Protein AF-A0A7C4UJD8-F1 (afdb_monomer_lite)

Foldseek 3Di:
DDFDADLNFTWDDDLDPQLLLCLQQPAFWAFPVLQQVVCVVVPVHPVSQVCLQVWKFWAQADWDQDPVRDTDGQITIGTAADPSNHRPQQDPSDGVCQVSGGQGSTGDGPPDDPVSVVSSVVSSVVRSVVCVVVVHPVVVSSVSNVVVVRHGPHPVVSVVVSVVVCVVVVVD

Structure (mmCIF, N/CA/C/O backbone):
data_AF-A0A7C4UJD8-F1
#
_entry.id   AF-A0A7C4UJD8-F1
#
loop_
_atom_site.group_PDB
_atom_site.id
_atom_site.type_symbol
_atom_site.label_atom_id
_atom_site.label_alt_id
_atom_site.label_comp_id
_atom_site.label_asym_id
_atom_site.label_entity_id
_atom_site.label_seq_id
_atom_site.pdbx_PDB_ins_code
_atom_site.Cartn_x
_atom_site.Cartn_y
_atom_site.Cartn_z
_atom_site.occupancy
_atom_site.B_iso_or_equiv
_atom_site.auth_seq_id
_atom_site.auth_comp_id
_atom_site.auth_asym_id
_atom_site.auth_atom_id
_atom_site.pdbx_PDB_model_num
ATOM 1 N N . MET A 1 1 ? 3.590 -20.486 13.855 1.00 49.56 1 MET A N 1
ATOM 2 C CA . MET A 1 1 ? 3.546 -19.614 12.662 1.00 49.56 1 MET A CA 1
ATOM 3 C C . MET A 1 1 ? 4.942 -19.057 12.449 1.00 49.56 1 MET A C 1
ATOM 5 O O . MET A 1 1 ? 5.480 -18.477 13.381 1.00 49.56 1 MET A O 1
ATOM 9 N N . THR A 1 2 ? 5.557 -19.299 11.294 1.00 54.56 2 THR A N 1
ATOM 10 C CA . THR A 1 2 ? 6.906 -18.802 10.981 1.00 54.56 2 THR A CA 1
ATOM 11 C C . THR A 1 2 ? 6.855 -17.287 10.798 1.00 54.56 2 THR A C 1
ATOM 13 O O . THR A 1 2 ? 6.035 -16.787 10.028 1.00 54.56 2 THR A O 1
ATOM 16 N N . GLN A 1 3 ? 7.690 -16.554 11.532 1.00 70.44 3 GLN A N 1
ATOM 17 C CA . GLN A 1 3 ? 7.751 -15.096 11.459 1.00 70.44 3 GLN A CA 1
ATOM 18 C C . GLN A 1 3 ? 8.308 -14.690 10.085 1.00 70.44 3 GLN A C 1
ATOM 20 O O . GLN A 1 3 ? 9.378 -15.147 9.686 1.00 70.44 3 GLN A O 1
ATOM 25 N N . ARG A 1 4 ? 7.554 -13.888 9.323 1.00 81.62 4 ARG A N 1
ATOM 26 C CA . ARG A 1 4 ? 7.975 -13.402 8.001 1.00 81.62 4 ARG A CA 1
ATOM 27 C C . ARG A 1 4 ? 9.049 -12.329 8.186 1.00 81.62 4 ARG A C 1
ATOM 29 O O . ARG A 1 4 ? 8.777 -11.326 8.842 1.00 81.62 4 ARG A O 1
ATOM 36 N N . THR A 1 5 ? 10.215 -12.524 7.580 1.00 87.56 5 THR A N 1
ATOM 37 C CA . THR A 1 5 ? 11.290 -11.524 7.528 1.00 87.56 5 THR A CA 1
ATOM 38 C C . THR A 1 5 ? 11.487 -11.091 6.084 1.00 87.56 5 THR A C 1
ATOM 40 O O . THR A 1 5 ? 11.685 -11.931 5.210 1.00 87.56 5 THR A O 1
ATOM 43 N N . GLU A 1 6 ? 11.406 -9.791 5.825 1.00 88.56 6 GLU A N 1
ATOM 44 C CA . GLU A 1 6 ? 11.568 -9.203 4.494 1.00 88.56 6 GLU A CA 1
ATOM 45 C C . GLU A 1 6 ? 12.207 -7.822 4.655 1.00 88.56 6 GLU A C 1
ATOM 47 O O . GLU A 1 6 ? 11.990 -7.163 5.670 1.00 88.56 6 GLU A O 1
ATOM 52 N N . PHE A 1 7 ? 13.029 -7.394 3.696 1.00 88.44 7 PHE A N 1
ATOM 53 C CA . PHE A 1 7 ? 13.743 -6.109 3.766 1.00 88.44 7 PHE A CA 1
ATOM 54 C C . PHE A 1 7 ? 14.610 -5.922 5.030 1.00 88.44 7 PHE A C 1
ATOM 56 O O . PHE A 1 7 ? 14.876 -4.801 5.443 1.00 88.44 7 PHE A O 1
ATOM 63 N N . GLY A 1 8 ? 15.048 -7.019 5.660 1.00 90.94 8 GLY A N 1
ATOM 64 C CA . GLY A 1 8 ? 15.792 -6.988 6.926 1.00 90.94 8 GLY A CA 1
ATOM 65 C C . GLY A 1 8 ? 14.920 -6.799 8.172 1.00 90.94 8 GLY A C 1
ATOM 66 O O . GLY A 1 8 ? 15.443 -6.806 9.283 1.00 90.94 8 GLY A O 1
ATOM 67 N N . PHE A 1 9 ? 13.599 -6.697 8.014 1.00 92.19 9 PHE A N 1
ATOM 68 C CA . PHE A 1 9 ? 12.665 -6.479 9.108 1.00 92.19 9 PHE A CA 1
ATOM 69 C C . PHE A 1 9 ? 11.819 -7.709 9.382 1.00 92.19 9 PHE A C 1
ATOM 71 O O . PHE A 1 9 ? 11.314 -8.376 8.477 1.00 92.19 9 PHE A O 1
ATOM 78 N N . VAL A 1 10 ? 11.613 -7.973 10.665 1.00 92.00 10 VAL A N 1
ATOM 79 C CA . VAL A 1 10 ? 10.629 -8.948 11.117 1.00 92.00 10 VAL A CA 1
ATOM 80 C C . VAL A 1 10 ? 9.243 -8.308 11.061 1.00 92.00 10 VAL A C 1
ATOM 82 O O . VAL A 1 10 ? 9.067 -7.134 11.416 1.00 92.00 10 VAL A O 1
ATOM 85 N N . ARG A 1 11 ? 8.263 -9.089 10.601 1.00 92.00 11 ARG A N 1
ATOM 86 C CA . ARG A 1 11 ? 6.847 -8.720 10.599 1.00 92.00 11 ARG A CA 1
ATOM 87 C C . ARG A 1 11 ? 6.398 -8.278 11.994 1.00 92.00 11 ARG A C 1
ATOM 89 O O . ARG A 1 11 ? 6.698 -8.951 12.982 1.00 92.00 11 ARG A O 1
ATOM 96 N N . THR A 1 12 ? 5.639 -7.192 12.058 1.00 90.19 12 THR A N 1
ATOM 97 C CA . THR A 1 12 ? 4.978 -6.744 13.284 1.00 90.19 12 THR A CA 1
ATOM 98 C C . THR A 1 12 ? 3.851 -7.716 13.653 1.00 90.19 12 THR A C 1
ATOM 100 O O . THR A 1 12 ? 3.244 -8.365 12.795 1.00 90.19 12 THR A O 1
ATOM 103 N N . SER A 1 13 ? 3.593 -7.874 14.951 1.00 83.88 13 SER A N 1
ATOM 104 C CA . SER A 1 13 ? 2.569 -8.794 15.472 1.00 83.88 13 SER A CA 1
ATOM 105 C C . SER A 1 13 ? 1.493 -8.095 16.301 1.00 83.88 13 SER A C 1
ATOM 107 O O . SER A 1 13 ? 0.693 -8.770 16.939 1.00 83.88 13 SER A O 1
ATOM 109 N N . CYS A 1 14 ? 1.490 -6.760 16.335 1.00 84.38 14 CYS A N 1
ATOM 110 C CA . CYS A 1 14 ? 0.519 -6.000 17.108 1.00 84.38 14 CYS A CA 1
ATOM 111 C C . CYS A 1 14 ? -0.850 -6.010 16.415 1.00 84.38 14 CYS A C 1
ATOM 113 O O . CYS A 1 14 ? -0.976 -5.573 15.273 1.00 84.38 14 CYS A O 1
ATOM 115 N N . ASP A 1 15 ? -1.874 -6.471 17.126 1.00 84.88 15 ASP A N 1
ATOM 116 C CA . ASP A 1 15 ? -3.271 -6.523 16.689 1.00 84.88 15 ASP A CA 1
ATOM 117 C C . ASP A 1 15 ? -4.183 -5.590 17.506 1.00 84.88 15 ASP A C 1
ATOM 119 O O . ASP A 1 15 ? -5.409 -5.660 17.400 1.00 84.88 15 ASP A O 1
ATOM 123 N N . CYS A 1 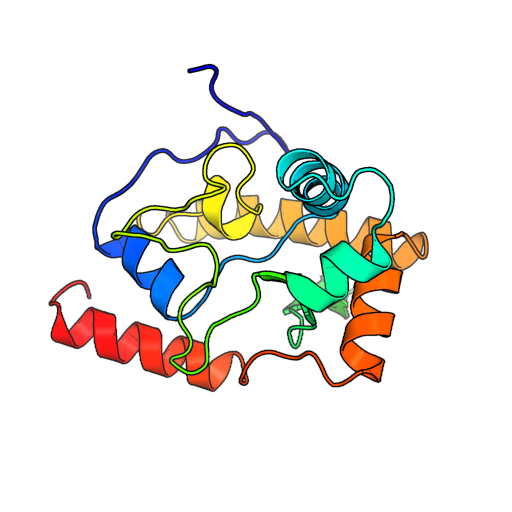16 ? -3.600 -4.694 18.311 1.00 91.19 16 CYS A N 1
ATOM 124 C CA . CYS A 1 16 ? -4.369 -3.776 19.143 1.00 91.19 16 CYS A CA 1
ATOM 125 C C . CYS A 1 16 ? -5.209 -2.808 18.291 1.00 91.19 16 CYS A C 1
ATOM 127 O O . CYS A 1 16 ? -4.927 -2.573 17.110 1.00 91.19 16 CYS A O 1
ATOM 129 N N . ARG A 1 17 ? -6.213 -2.179 18.915 1.00 93.44 17 ARG A N 1
ATOM 130 C CA . ARG A 1 17 ? -7.133 -1.262 18.224 1.00 93.44 17 ARG A CA 1
ATOM 131 C C . ARG A 1 17 ? -6.417 -0.116 17.504 1.00 93.44 17 ARG A C 1
ATOM 133 O O . ARG A 1 17 ? -6.776 0.213 16.380 1.00 93.44 17 ARG A O 1
ATOM 140 N N . ARG A 1 18 ? -5.348 0.424 18.099 1.00 91.75 18 ARG A N 1
ATOM 141 C CA . ARG A 1 18 ? -4.528 1.491 17.500 1.00 91.75 18 ARG A CA 1
ATOM 142 C C . ARG A 1 18 ? -3.880 1.078 16.173 1.00 91.75 18 ARG A C 1
ATOM 144 O O . ARG A 1 18 ? -3.681 1.927 15.314 1.00 91.75 18 ARG A O 1
ATOM 151 N N . CYS A 1 19 ? -3.568 -0.204 15.996 1.00 90.75 19 CYS A N 1
ATOM 152 C CA . CYS A 1 19 ? -3.031 -0.734 14.743 1.00 90.75 19 CYS A CA 1
ATOM 153 C C . CYS A 1 19 ? -4.140 -1.162 13.773 1.00 90.75 19 CYS A C 1
ATOM 155 O O . CYS A 1 19 ? -4.017 -0.946 12.569 1.00 90.75 19 CYS A O 1
ATOM 157 N N . SER A 1 20 ? -5.223 -1.766 14.273 1.00 92.00 20 SER A N 1
ATOM 158 C CA . SER A 1 20 ? -6.291 -2.291 13.417 1.00 92.00 20 SER A CA 1
ATOM 159 C C . SER A 1 20 ? -7.200 -1.209 12.831 1.00 92.00 20 SER A C 1
ATOM 161 O O . SER A 1 20 ? -7.686 -1.398 11.717 1.00 92.00 20 SER A O 1
ATOM 163 N N . ILE A 1 21 ? -7.357 -0.059 13.496 1.00 94.19 21 ILE A N 1
ATOM 164 C CA . ILE A 1 21 ? -8.167 1.071 13.005 1.00 94.19 21 ILE A CA 1
ATOM 165 C C . ILE A 1 21 ? -7.672 1.616 11.655 1.00 94.19 21 ILE A C 1
ATOM 167 O O . ILE A 1 21 ? -8.465 2.035 10.817 1.00 94.19 21 ILE A O 1
ATOM 171 N N . SER A 1 22 ? -6.373 1.517 11.355 1.00 93.19 22 SER A N 1
ATOM 172 C CA . SER A 1 22 ? -5.838 1.900 10.042 1.00 93.19 22 SER A CA 1
ATOM 173 C C . SER A 1 22 ? -6.427 1.067 8.900 1.00 93.19 22 SER A C 1
ATOM 175 O O . SER A 1 22 ? -6.598 1.583 7.800 1.00 93.19 22 SER A O 1
ATOM 177 N N . CYS A 1 23 ? -6.816 -0.191 9.137 1.00 93.06 23 CYS A N 1
ATOM 178 C CA . CYS A 1 23 ? -7.488 -1.010 8.123 1.00 93.06 23 CYS A CA 1
ATOM 179 C C . CYS A 1 23 ? -8.873 -0.464 7.733 1.00 93.06 23 CYS A C 1
ATOM 181 O O . CYS A 1 23 ? -9.397 -0.843 6.687 1.00 93.06 23 CYS A O 1
ATOM 183 N N . GLU A 1 24 ? -9.467 0.410 8.544 1.00 95.06 24 GLU A N 1
ATOM 184 C CA . GLU A 1 24 ? -10.774 1.025 8.287 1.00 95.06 24 GLU A CA 1
ATOM 185 C C . GLU A 1 24 ? -10.669 2.331 7.494 1.00 95.06 24 GLU A C 1
ATOM 187 O O . GLU A 1 24 ? -11.657 2.761 6.907 1.00 95.06 24 GLU A O 1
ATOM 192 N N . HIS A 1 25 ? -9.479 2.941 7.433 1.00 94.75 25 HIS A N 1
ATOM 193 C CA . HIS A 1 25 ? -9.317 4.296 6.894 1.00 94.75 25 HIS A CA 1
ATOM 194 C C . HIS A 1 25 ? -8.131 4.451 5.932 1.00 94.75 25 HIS A C 1
ATOM 196 O O . HIS A 1 25 ? -8.243 5.098 4.892 1.00 94.75 25 HIS A O 1
ATOM 202 N N . VAL A 1 26 ? -6.977 3.866 6.260 1.00 94.56 26 VAL A N 1
ATOM 203 C CA . VAL A 1 26 ? -5.714 4.030 5.527 1.00 94.56 26 VAL A CA 1
ATOM 204 C C . VAL A 1 26 ? -5.018 2.668 5.407 1.00 94.56 26 VAL A C 1
ATOM 206 O O . VAL A 1 26 ? -4.070 2.383 6.147 1.00 94.56 26 VAL A O 1
ATOM 209 N N . PRO A 1 27 ? -5.468 1.783 4.495 1.00 93.00 27 PRO A N 1
ATOM 210 C CA . PRO A 1 27 ? -4.788 0.514 4.284 1.00 93.00 27 PRO A CA 1
ATOM 211 C C . PRO A 1 27 ? -3.352 0.743 3.788 1.00 93.00 27 PRO A C 1
ATOM 213 O O . PRO A 1 27 ? -3.083 1.639 2.985 1.00 93.00 27 PRO A O 1
ATOM 216 N N . GLY A 1 28 ? -2.426 -0.076 4.289 1.00 94.25 28 GLY A N 1
ATOM 217 C CA . GLY A 1 28 ? -0.994 0.075 4.042 1.00 94.25 28 GLY A CA 1
ATOM 218 C C . GLY A 1 28 ? -0.591 -0.224 2.597 1.00 94.25 28 GLY A C 1
ATOM 219 O O . GLY A 1 28 ? -1.154 -1.107 1.948 1.00 94.25 28 GLY A O 1
ATOM 220 N N . ALA A 1 29 ? 0.422 0.495 2.112 1.00 97.25 29 ALA A N 1
ATOM 221 C CA . ALA A 1 29 ? 0.958 0.320 0.766 1.00 97.25 29 ALA A CA 1
ATOM 222 C C . ALA A 1 29 ? 1.622 -1.052 0.565 1.00 97.25 29 ALA A C 1
ATOM 224 O O . ALA A 1 29 ? 2.186 -1.641 1.494 1.00 97.25 29 ALA A O 1
ATOM 225 N N . LEU A 1 30 ? 1.566 -1.536 -0.675 1.00 98.38 30 LEU A N 1
ATOM 226 C CA . LEU A 1 30 ? 2.248 -2.743 -1.131 1.00 98.38 30 LEU A CA 1
ATOM 227 C C . LEU A 1 30 ? 3.701 -2.432 -1.513 1.00 98.38 30 LEU A C 1
ATOM 229 O O . LEU A 1 30 ? 3.968 -1.407 -2.141 1.00 98.38 30 LEU A O 1
ATOM 233 N N . ALA A 1 31 ? 4.606 -3.368 -1.241 1.00 98.00 31 ALA A N 1
ATOM 234 C CA . ALA A 1 31 ? 5.889 -3.500 -1.923 1.00 98.00 31 ALA A CA 1
ATOM 235 C C . ALA A 1 31 ? 5.725 -4.273 -3.251 1.00 98.00 31 ALA A C 1
ATOM 237 O O . ALA A 1 31 ? 4.773 -5.044 -3.398 1.00 98.00 31 ALA A O 1
ATOM 238 N N . PRO A 1 32 ? 6.669 -4.171 -4.206 1.00 98.19 32 PRO A N 1
ATOM 239 C CA . PRO A 1 32 ? 6.614 -4.927 -5.463 1.00 98.19 32 PRO A CA 1
ATOM 240 C C . PRO A 1 32 ? 6.431 -6.441 -5.288 1.00 98.19 32 PRO A C 1
ATOM 242 O O . PRO A 1 32 ? 5.637 -7.064 -5.993 1.00 98.19 32 PRO A O 1
ATOM 245 N N . ALA A 1 33 ? 7.100 -7.031 -4.292 1.00 96.81 33 ALA A N 1
ATOM 246 C CA . ALA A 1 33 ? 7.004 -8.458 -3.988 1.00 96.81 33 ALA A CA 1
ATOM 247 C C . ALA A 1 33 ? 5.629 -8.888 -3.428 1.00 96.81 33 ALA A C 1
ATOM 249 O O . ALA A 1 33 ? 5.294 -10.075 -3.480 1.00 96.81 33 ALA A O 1
ATOM 250 N N . ASP A 1 34 ? 4.808 -7.952 -2.931 1.00 97.94 34 ASP A N 1
ATOM 251 C CA . ASP A 1 34 ? 3.454 -8.251 -2.454 1.00 97.94 34 ASP A CA 1
ATOM 252 C C . ASP A 1 34 ? 2.525 -8.678 -3.590 1.00 97.94 34 ASP A C 1
ATOM 254 O O . ASP A 1 34 ? 1.703 -9.567 -3.387 1.00 97.94 34 ASP A O 1
ATOM 258 N N . LEU A 1 35 ? 2.670 -8.096 -4.786 1.00 96.94 35 LEU A N 1
ATOM 259 C CA . LEU A 1 35 ? 1.767 -8.335 -5.918 1.00 96.94 35 LEU A CA 1
ATOM 260 C C . LEU A 1 35 ? 1.611 -9.821 -6.278 1.00 96.94 35 LEU A C 1
ATOM 262 O O . LEU A 1 35 ? 0.506 -10.351 -6.136 1.00 96.94 35 LEU A O 1
ATOM 266 N N . PRO A 1 36 ? 2.674 -10.539 -6.695 1.00 97.12 36 PRO A N 1
ATOM 267 C CA . PRO A 1 36 ? 2.551 -11.954 -7.042 1.00 97.12 36 PRO A CA 1
ATOM 268 C C . PRO A 1 36 ? 2.155 -12.816 -5.839 1.00 97.12 36 PRO A C 1
ATOM 270 O O . PRO A 1 36 ? 1.463 -13.822 -5.994 1.00 97.12 36 PRO A O 1
ATOM 273 N N . ARG A 1 37 ? 2.556 -12.421 -4.625 1.00 96.38 37 ARG A N 1
ATOM 274 C CA . ARG A 1 37 ? 2.222 -13.144 -3.395 1.00 96.38 37 ARG A CA 1
ATOM 275 C C . ARG A 1 37 ? 0.724 -13.073 -3.091 1.00 96.38 37 ARG A C 1
ATOM 277 O O . ARG A 1 37 ? 0.119 -14.101 -2.788 1.00 96.38 37 ARG A O 1
ATOM 284 N N . MET A 1 38 ? 0.135 -11.885 -3.185 1.00 97.94 38 MET A N 1
ATOM 285 C CA . MET A 1 38 ? -1.290 -11.655 -2.963 1.00 97.94 38 MET A CA 1
ATOM 286 C C . MET A 1 38 ? -2.136 -12.284 -4.072 1.00 97.94 38 MET A C 1
ATOM 288 O O . MET A 1 38 ? -3.079 -13.006 -3.756 1.00 97.94 38 MET A O 1
ATOM 292 N N . ALA A 1 39 ? -1.762 -12.098 -5.344 1.00 98.31 39 ALA A N 1
ATOM 293 C CA . ALA A 1 39 ? -2.460 -12.698 -6.483 1.00 98.31 39 ALA A CA 1
ATOM 294 C C . ALA A 1 39 ? -2.546 -14.228 -6.358 1.00 98.31 39 ALA A C 1
ATOM 296 O O . ALA A 1 39 ? -3.627 -14.812 -6.462 1.00 98.31 39 ALA A O 1
ATOM 297 N N . LYS A 1 40 ? -1.419 -14.879 -6.034 1.00 97.88 40 LYS A N 1
ATOM 298 C CA . L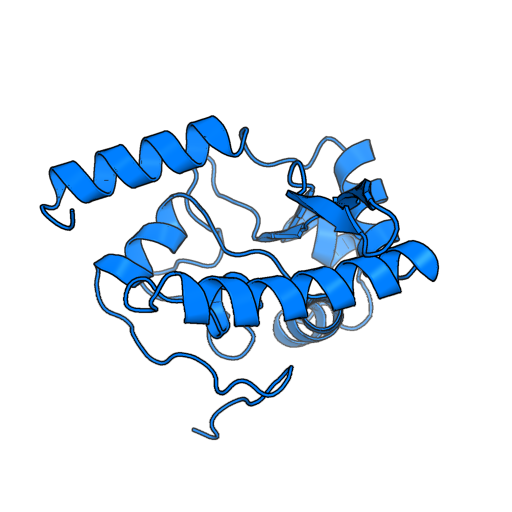YS A 1 40 ? -1.370 -16.325 -5.791 1.00 97.88 40 LYS A CA 1
ATOM 299 C C . LYS A 1 40 ? -2.231 -16.741 -4.599 1.00 97.88 40 LYS A C 1
ATOM 301 O O . LYS A 1 40 ? -2.953 -17.727 -4.695 1.00 97.88 40 LYS A O 1
ATOM 306 N N . HIS A 1 41 ? -2.148 -16.020 -3.480 1.00 97.75 41 HIS A N 1
ATOM 307 C CA . HIS A 1 41 ? -2.909 -16.346 -2.270 1.00 97.75 41 HIS A CA 1
ATOM 308 C C . HIS A 1 41 ? -4.423 -16.262 -2.485 1.00 97.75 41 HIS A C 1
ATOM 310 O O . HIS A 1 41 ? -5.162 -17.074 -1.940 1.00 97.75 41 HIS A O 1
ATOM 316 N N . LEU A 1 42 ? -4.870 -15.307 -3.299 1.00 97.88 42 LEU A N 1
ATOM 317 C CA . LEU A 1 42 ? -6.280 -15.091 -3.617 1.00 97.88 42 LEU A CA 1
ATOM 318 C C . LEU A 1 42 ? -6.786 -15.956 -4.784 1.00 97.88 42 LEU A C 1
ATOM 320 O O . LEU A 1 42 ? -7.948 -15.847 -5.155 1.00 97.88 42 LEU A O 1
ATOM 324 N N . GLY A 1 43 ? -5.941 -16.821 -5.353 1.00 98.00 43 GLY A N 1
ATOM 325 C CA . GLY A 1 43 ? -6.346 -17.777 -6.387 1.00 98.00 43 GLY A CA 1
ATOM 326 C C . GLY A 1 43 ? -6.349 -17.242 -7.822 1.00 98.00 43 GLY A C 1
ATOM 327 O O . GLY A 1 43 ? -6.784 -17.961 -8.713 1.00 98.00 43 GLY A O 1
ATOM 328 N N . TYR A 1 44 ? -5.822 -16.040 -8.077 1.00 97.88 44 TYR A N 1
ATOM 329 C CA . TYR A 1 44 ? -5.704 -15.495 -9.441 1.00 97.88 44 TYR A CA 1
ATOM 330 C C . TYR A 1 44 ? -4.533 -16.103 -10.227 1.00 97.88 44 TYR A C 1
ATOM 332 O O . TYR A 1 44 ? -4.501 -16.038 -11.454 1.00 97.88 44 TYR A O 1
ATOM 340 N N . GLY A 1 45 ? -3.553 -16.697 -9.533 1.00 93.81 45 GLY A N 1
ATOM 341 C CA . GLY A 1 45 ? -2.364 -17.266 -10.167 1.00 93.81 45 GLY A CA 1
ATOM 342 C C . GLY A 1 45 ? -1.584 -16.203 -10.943 1.00 93.81 45 GLY A C 1
ATOM 343 O O . GLY A 1 45 ? -1.096 -15.244 -10.345 1.00 93.81 45 GLY A O 1
ATOM 344 N N . ASP A 1 46 ? -1.488 -16.381 -12.262 1.00 92.44 46 ASP A N 1
ATOM 345 C CA . ASP A 1 46 ? -0.778 -15.470 -13.166 1.00 92.44 46 ASP A CA 1
ATOM 346 C C . ASP A 1 46 ? -1.671 -14.360 -13.759 1.00 92.44 46 ASP A C 1
ATOM 348 O O . ASP A 1 46 ? -1.155 -13.465 -14.434 1.00 92.44 46 ASP A O 1
ATOM 352 N N . ASP A 1 47 ? -2.986 -14.359 -13.490 1.00 96.31 47 ASP A N 1
ATOM 353 C CA . ASP A 1 47 ? -3.906 -13.305 -13.945 1.00 96.31 47 ASP A CA 1
ATOM 354 C C . ASP A 1 47 ? -3.789 -12.033 -13.087 1.00 96.31 47 ASP A C 1
ATOM 356 O O . ASP A 1 47 ? -4.653 -11.669 -12.284 1.00 96.31 47 ASP A O 1
ATOM 360 N N . MET A 1 48 ? -2.660 -11.345 -13.259 1.00 96.12 48 MET A N 1
ATOM 361 C CA . MET A 1 48 ? -2.327 -10.123 -12.528 1.00 96.12 48 MET A CA 1
ATOM 362 C C . MET A 1 48 ? -3.290 -8.974 -12.839 1.00 96.12 48 MET A C 1
ATOM 364 O O . MET A 1 48 ? -3.540 -8.134 -11.978 1.00 96.12 48 MET A O 1
ATOM 368 N N . ALA A 1 49 ? -3.826 -8.922 -14.059 1.00 96.81 49 ALA A N 1
ATOM 369 C CA . ALA A 1 49 ? -4.657 -7.812 -14.504 1.00 96.81 49 ALA A CA 1
ATOM 370 C C . ALA A 1 49 ? -6.039 -7.848 -13.835 1.00 96.81 49 ALA A C 1
ATOM 372 O O . ALA A 1 49 ? -6.494 -6.828 -13.313 1.00 96.81 49 ALA A O 1
ATOM 373 N N . THR A 1 50 ? -6.681 -9.020 -13.792 1.00 98.12 50 THR A N 1
ATOM 374 C CA . THR A 1 50 ? -7.937 -9.211 -13.049 1.00 98.12 50 THR A CA 1
ATOM 375 C C . THR A 1 50 ? -7.701 -9.035 -11.553 1.00 98.12 50 THR A C 1
ATOM 377 O O . THR A 1 50 ? -8.425 -8.274 -10.910 1.00 98.12 50 THR A O 1
ATOM 380 N N . PHE A 1 51 ? -6.635 -9.642 -11.009 1.00 98.56 51 PHE A N 1
ATOM 381 C CA . PHE A 1 51 ? -6.269 -9.461 -9.604 1.00 98.56 51 PHE A CA 1
ATOM 382 C C . PHE A 1 51 ? -6.168 -7.977 -9.238 1.00 98.56 51 PHE A C 1
ATOM 384 O O . PHE A 1 51 ? -6.816 -7.541 -8.288 1.00 98.56 51 PHE A O 1
ATOM 391 N N . ALA A 1 52 ? -5.387 -7.199 -9.989 1.00 98.50 52 ALA A N 1
ATOM 392 C CA . ALA A 1 52 ? -5.163 -5.796 -9.687 1.00 98.50 52 ALA A CA 1
ATOM 393 C C . ALA A 1 52 ? -6.467 -4.994 -9.718 1.00 98.50 52 ALA A C 1
ATOM 395 O O . ALA A 1 52 ? -6.756 -4.284 -8.756 1.00 98.50 52 ALA A O 1
ATOM 396 N N . ARG A 1 53 ? -7.275 -5.144 -10.777 1.00 98.44 53 ARG A N 1
ATOM 397 C CA . ARG A 1 53 ? -8.526 -4.387 -10.945 1.00 98.44 53 ARG A CA 1
ATOM 398 C C . ARG A 1 53 ? -9.561 -4.681 -9.866 1.00 98.44 53 ARG A C 1
ATOM 400 O O . ARG A 1 53 ? -10.290 -3.783 -9.465 1.00 98.44 53 ARG A O 1
ATOM 407 N N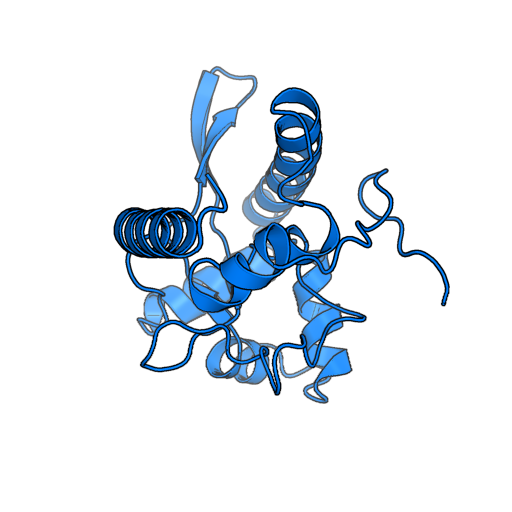 . GLU A 1 54 ? -9.616 -5.913 -9.374 1.00 98.31 54 GLU A N 1
ATOM 408 C CA . GLU A 1 54 ? -10.580 -6.294 -8.340 1.00 98.31 54 GLU A CA 1
ATOM 409 C C . GLU A 1 54 ? -10.088 -6.008 -6.917 1.00 98.31 54 GLU A C 1
ATOM 411 O O . GLU A 1 54 ? -10.897 -5.950 -5.986 1.00 98.31 54 GLU A O 1
ATOM 416 N N . ASN A 1 55 ? -8.773 -5.888 -6.697 1.00 98.56 55 ASN A N 1
ATOM 417 C CA . ASN A 1 55 ? -8.196 -5.924 -5.350 1.00 98.56 55 ASN A CA 1
ATOM 418 C C . ASN A 1 55 ? -7.372 -4.708 -4.946 1.00 98.56 55 ASN A C 1
ATOM 420 O O . ASN A 1 55 ? -7.086 -4.583 -3.753 1.00 98.56 55 ASN A O 1
ATOM 424 N N . LEU A 1 56 ? -6.970 -3.849 -5.878 1.00 98.69 56 LEU A N 1
ATOM 425 C CA . LEU A 1 56 ? -6.013 -2.778 -5.624 1.00 98.69 56 LEU A CA 1
ATOM 426 C C . LEU A 1 56 ? -6.514 -1.436 -6.152 1.00 98.69 56 LEU A C 1
ATOM 428 O O . LEU A 1 56 ? -7.370 -1.368 -7.028 1.00 98.69 56 LEU A O 1
ATOM 432 N N . LEU A 1 57 ? -5.927 -0.365 -5.626 1.00 98.62 57 LEU A N 1
ATOM 433 C CA . LEU A 1 57 ? -6.128 0.998 -6.101 1.00 98.62 57 LEU A CA 1
ATOM 434 C C . LEU A 1 57 ? -4.777 1.692 -6.297 1.00 98.62 57 LEU A C 1
ATOM 436 O O . LEU A 1 57 ? -3.838 1.496 -5.516 1.00 98.62 57 LEU A O 1
ATOM 440 N N . ALA A 1 58 ? -4.696 2.539 -7.322 1.00 98.38 58 ALA A N 1
ATOM 441 C CA . ALA A 1 58 ? -3.556 3.408 -7.592 1.00 98.38 58 ALA A CA 1
ATOM 442 C C . ALA A 1 58 ? -3.623 4.662 -6.706 1.00 98.38 58 ALA A C 1
ATOM 444 O O . ALA A 1 58 ? -4.308 5.633 -7.029 1.00 98.38 58 ALA A O 1
ATOM 445 N N . SER A 1 59 ? -2.917 4.642 -5.573 1.00 96.81 59 SER A N 1
ATOM 446 C CA . SER A 1 59 ? -2.815 5.785 -4.656 1.00 96.81 59 SER A CA 1
ATOM 447 C C . SER A 1 59 ? -1.894 6.873 -5.224 1.00 96.81 59 SER A C 1
ATOM 449 O O . SER A 1 59 ? -1.055 6.608 -6.085 1.00 96.81 59 SER A O 1
ATOM 451 N N . GLU A 1 60 ? -2.011 8.095 -4.695 1.00 93.25 60 GLU A N 1
ATOM 452 C CA . GLU A 1 60 ? -1.275 9.307 -5.115 1.00 93.25 60 GLU A CA 1
ATOM 453 C C . GLU A 1 60 ? 0.255 9.217 -4.966 1.00 93.25 60 GLU A C 1
ATOM 455 O O . GLU A 1 60 ? 0.986 10.107 -5.406 1.00 93.25 60 GLU A O 1
ATOM 460 N N . GLY A 1 61 ? 0.750 8.133 -4.370 1.00 93.44 61 GLY A N 1
ATOM 461 C CA . GLY A 1 61 ? 2.167 7.922 -4.155 1.00 93.44 61 GLY A CA 1
ATOM 462 C C . GLY A 1 61 ? 2.712 8.625 -2.919 1.00 93.44 61 GLY A C 1
ATOM 463 O O . GLY A 1 61 ? 1.973 9.079 -2.047 1.00 93.44 61 GLY A O 1
ATOM 464 N N . VAL A 1 62 ? 4.035 8.692 -2.858 1.00 93.38 62 VAL A N 1
ATOM 465 C CA . VAL A 1 62 ? 4.800 9.413 -1.839 1.00 93.38 62 VAL A CA 1
ATOM 466 C C . VAL A 1 62 ? 5.897 10.218 -2.523 1.00 93.38 62 VAL A C 1
ATOM 468 O O . VAL A 1 62 ? 6.550 9.725 -3.442 1.00 93.38 62 VAL A O 1
ATOM 471 N N . GLU A 1 63 ? 6.081 11.469 -2.113 1.00 94.56 63 GLU A N 1
ATOM 472 C CA . GLU A 1 63 ? 7.216 12.275 -2.560 1.00 94.56 63 GLU A CA 1
ATOM 473 C C . GLU A 1 63 ? 8.433 11.976 -1.691 1.00 94.56 63 GLU A C 1
ATOM 475 O O . GLU A 1 63 ? 8.367 12.038 -0.464 1.00 94.56 63 GLU A O 1
ATOM 480 N N . VAL A 1 64 ? 9.545 11.650 -2.340 1.00 93.00 64 VAL A N 1
ATOM 481 C CA . VAL A 1 64 ? 10.837 11.415 -1.700 1.00 93.00 64 VAL A CA 1
ATOM 482 C C . VAL A 1 64 ? 11.904 12.256 -2.383 1.00 93.00 64 VAL A C 1
ATOM 484 O O . VAL A 1 64 ? 11.826 12.540 -3.581 1.00 93.00 64 VAL A O 1
ATOM 487 N N . THR A 1 65 ? 12.928 12.631 -1.628 1.00 91.75 65 THR A N 1
ATOM 488 C CA . THR A 1 65 ? 14.124 13.271 -2.176 1.00 91.75 65 THR A CA 1
ATOM 489 C C . THR A 1 65 ? 15.191 12.204 -2.366 1.00 91.75 65 THR A C 1
ATOM 491 O O . THR A 1 65 ? 15.578 11.540 -1.411 1.00 91.75 65 THR A O 1
ATOM 494 N N . THR A 1 66 ? 15.655 12.023 -3.600 1.00 84.56 66 THR A N 1
ATOM 495 C CA . THR A 1 66 ? 16.762 11.105 -3.913 1.00 84.56 66 THR A CA 1
ATOM 496 C C . THR A 1 66 ? 18.085 11.609 -3.332 1.00 84.56 66 THR A C 1
ATOM 498 O O . THR A 1 66 ? 18.238 12.802 -3.071 1.00 84.56 66 THR A O 1
ATOM 501 N N . ASP A 1 67 ? 19.097 10.741 -3.264 1.00 81.88 67 ASP A N 1
ATOM 502 C CA . ASP A 1 67 ? 20.464 11.106 -2.848 1.00 81.88 67 ASP A CA 1
ATOM 503 C C . ASP A 1 67 ? 21.086 12.234 -3.694 1.00 81.88 67 ASP A C 1
ATOM 505 O O . ASP A 1 67 ? 22.028 12.901 -3.274 1.00 81.88 67 ASP A O 1
ATOM 509 N N . ARG A 1 68 ? 20.553 12.472 -4.901 1.00 84.25 68 ARG A N 1
ATOM 510 C CA . ARG A 1 68 ? 20.964 13.563 -5.799 1.00 84.25 68 ARG A CA 1
ATOM 511 C C . ARG A 1 68 ? 20.221 14.879 -5.539 1.00 84.25 68 ARG A C 1
ATOM 513 O O . ARG A 1 68 ? 20.374 15.818 -6.314 1.00 84.25 68 ARG A O 1
ATOM 520 N N . GLY A 1 69 ? 19.386 14.949 -4.503 1.00 89.19 69 GLY A N 1
ATOM 521 C CA . GLY A 1 69 ? 18.563 16.117 -4.178 1.00 89.19 69 GLY A CA 1
ATOM 522 C C . GLY A 1 69 ? 17.337 16.300 -5.079 1.00 89.19 69 GLY A C 1
ATOM 523 O O . GLY A 1 69 ? 16.663 17.322 -4.993 1.00 89.19 69 GLY A O 1
ATOM 524 N N . GLN A 1 70 ? 17.029 15.336 -5.952 1.00 89.81 70 GLN A N 1
ATOM 525 C CA . GLN A 1 70 ? 15.869 15.411 -6.839 1.00 89.81 70 GLN A CA 1
ATOM 526 C C . GLN A 1 70 ? 14.614 14.905 -6.127 1.00 89.81 70 GLN A C 1
ATOM 528 O O . GLN A 1 70 ? 14.616 13.781 -5.620 1.00 89.81 70 GLN A O 1
ATOM 533 N N . ALA A 1 71 ? 13.541 15.698 -6.159 1.00 93.94 71 ALA A N 1
ATOM 534 C CA . ALA A 1 71 ? 12.213 15.266 -5.742 1.00 93.94 71 ALA A CA 1
ATOM 535 C C . ALA A 1 71 ? 11.625 14.281 -6.767 1.00 93.94 71 ALA A C 1
ATOM 537 O O . ALA A 1 71 ? 11.555 14.575 -7.963 1.00 93.94 71 ALA A O 1
ATOM 538 N N . VAL A 1 72 ? 11.206 13.111 -6.292 1.00 94.62 72 VAL A N 1
ATOM 539 C CA . VAL A 1 72 ? 10.592 12.045 -7.087 1.00 94.62 72 VAL A CA 1
ATOM 540 C C . VAL A 1 72 ? 9.313 11.593 -6.391 1.00 94.62 72 VAL A C 1
ATOM 542 O O . VAL A 1 72 ? 9.302 11.376 -5.182 1.00 94.62 72 VAL A O 1
ATOM 545 N N . ARG A 1 73 ? 8.226 11.421 -7.151 1.00 96.00 73 ARG A N 1
ATOM 546 C CA . ARG A 1 73 ? 6.984 10.825 -6.644 1.00 96.00 73 ARG A CA 1
ATOM 547 C C . ARG A 1 73 ? 6.979 9.327 -6.938 1.00 96.00 73 ARG A C 1
ATOM 549 O O . ARG A 1 73 ? 6.857 8.923 -8.092 1.00 96.00 73 ARG A O 1
ATOM 556 N N . LEU A 1 74 ? 7.106 8.512 -5.896 1.00 96.81 74 LEU A N 1
ATOM 557 C CA . LEU A 1 74 ? 6.994 7.059 -5.983 1.00 96.81 74 LEU A CA 1
ATOM 558 C C . LEU A 1 74 ? 5.522 6.671 -6.042 1.00 96.81 74 LEU A C 1
ATOM 560 O O . LEU A 1 74 ? 4.736 7.066 -5.185 1.00 96.81 74 LEU A O 1
ATOM 564 N N . ARG A 1 75 ? 5.151 5.884 -7.046 1.00 96.94 75 ARG A N 1
ATOM 565 C CA . ARG A 1 75 ? 3.792 5.362 -7.219 1.00 96.94 75 ARG A CA 1
ATOM 566 C C . ARG A 1 75 ? 3.517 4.297 -6.161 1.00 96.94 75 ARG A C 1
ATOM 568 O O . ARG A 1 75 ? 4.372 3.450 -5.924 1.00 96.94 75 ARG A O 1
ATOM 575 N N . THR A 1 76 ? 2.339 4.327 -5.538 1.00 98.00 76 THR A N 1
ATOM 576 C CA . THR A 1 76 ? 1.957 3.347 -4.511 1.00 98.00 76 THR A CA 1
ATOM 577 C C . THR A 1 76 ? 0.627 2.677 -4.833 1.00 98.00 76 THR A C 1
ATOM 579 O O . THR A 1 76 ? -0.356 3.320 -5.198 1.00 98.00 76 THR A O 1
ATOM 582 N N . LEU A 1 77 ? 0.602 1.357 -4.691 1.00 98.69 77 LEU A N 1
ATOM 583 C CA . LEU A 1 77 ? -0.589 0.522 -4.711 1.00 98.69 77 LEU A CA 1
ATOM 584 C C . LEU A 1 77 ? -1.040 0.277 -3.276 1.00 98.69 77 LEU A C 1
ATOM 586 O O . LEU A 1 77 ? -0.225 -0.032 -2.403 1.00 98.69 77 LEU A O 1
ATOM 590 N N . VAL A 1 78 ? -2.343 0.382 -3.048 1.00 98.06 78 VAL A N 1
ATOM 591 C CA . VAL A 1 78 ? -2.989 0.035 -1.778 1.00 98.06 78 VAL A CA 1
ATOM 592 C C . VAL A 1 78 ? -4.091 -0.993 -2.033 1.00 98.06 78 VAL A C 1
ATOM 594 O O . VAL A 1 78 ? -4.613 -1.050 -3.149 1.00 98.06 78 VAL A O 1
ATOM 597 N N . PRO A 1 79 ? -4.468 -1.809 -1.034 1.00 98.38 79 PRO A N 1
ATOM 598 C CA . PRO A 1 79 ? -5.688 -2.599 -1.106 1.00 98.38 79 PRO A CA 1
ATOM 599 C C . PRO A 1 79 ? -6.899 -1.742 -1.466 1.00 98.38 79 PRO A C 1
ATOM 601 O O . PRO A 1 79 ? -7.036 -0.618 -0.977 1.00 98.38 79 PRO A O 1
ATOM 604 N N . ALA A 1 80 ? -7.794 -2.292 -2.280 1.00 98.19 80 ALA A N 1
ATOM 605 C CA . ALA A 1 80 ? -9.061 -1.651 -2.569 1.00 98.19 80 ALA A CA 1
ATOM 606 C C . ALA A 1 80 ? -9.920 -1.514 -1.311 1.00 98.19 80 ALA A C 1
ATOM 608 O O . ALA A 1 80 ? -9.837 -2.312 -0.371 1.00 98.19 80 ALA A O 1
ATOM 609 N N . THR A 1 81 ? -10.737 -0.470 -1.305 1.00 97.12 81 THR A N 1
ATOM 610 C CA . THR A 1 81 ? -11.629 -0.130 -0.204 1.00 97.12 81 THR A CA 1
ATOM 611 C C . THR A 1 81 ? -13.078 -0.322 -0.623 1.00 97.12 81 THR A C 1
ATOM 613 O O . THR A 1 81 ? -13.420 -0.163 -1.792 1.00 97.12 81 THR A O 1
ATOM 616 N N . LEU A 1 82 ? -13.930 -0.661 0.337 1.00 95.31 82 LEU A N 1
ATOM 617 C CA . LEU A 1 82 ? -15.379 -0.637 0.181 1.00 95.31 82 LEU A CA 1
ATOM 618 C C . LEU A 1 82 ? -15.874 0.818 0.092 1.00 95.31 82 LEU A C 1
ATOM 620 O O . LEU A 1 82 ? -15.119 1.759 0.342 1.00 95.31 82 LEU A O 1
ATOM 624 N N . GLU A 1 83 ? -17.159 1.009 -0.213 1.00 91.38 83 GLU A N 1
ATOM 625 C CA . GLU A 1 83 ? -17.780 2.344 -0.311 1.00 91.38 83 GLU A CA 1
ATOM 626 C C . GLU A 1 83 ? -17.648 3.169 0.980 1.00 91.38 83 GLU A C 1
ATOM 628 O O . GLU A 1 83 ? -17.556 4.392 0.933 1.00 91.38 83 GLU A O 1
ATOM 633 N N . ASN A 1 84 ? -17.578 2.507 2.139 1.00 89.44 84 ASN A N 1
ATOM 634 C CA . ASN A 1 84 ? -17.372 3.146 3.441 1.00 89.44 84 ASN A CA 1
ATOM 635 C C . ASN A 1 84 ? -15.895 3.498 3.740 1.00 89.44 84 ASN A C 1
ATOM 637 O O . ASN A 1 84 ? -15.595 3.954 4.841 1.00 89.44 84 ASN A O 1
ATOM 641 N N . GLY A 1 85 ? -14.970 3.259 2.804 1.00 90.81 85 GLY A N 1
ATOM 642 C CA . GLY A 1 85 ? -13.532 3.507 2.960 1.00 90.81 85 GLY A CA 1
ATOM 643 C C . GLY A 1 85 ? -12.746 2.378 3.637 1.00 90.81 85 GLY A C 1
ATOM 644 O O . GLY A 1 85 ? -11.515 2.399 3.618 1.00 90.81 85 GLY A O 1
ATOM 645 N N . GLN A 1 86 ? -13.423 1.358 4.167 1.00 95.12 86 GLN A N 1
ATOM 646 C CA . GLN A 1 86 ? -12.787 0.219 4.822 1.00 95.12 86 GLN A CA 1
ATOM 647 C C . GLN A 1 86 ? -12.010 -0.634 3.819 1.00 95.12 86 GLN A C 1
ATOM 649 O O . GLN A 1 86 ? -12.482 -0.891 2.714 1.00 95.12 86 GLN A O 1
ATOM 654 N N . CYS A 1 87 ? -10.839 -1.143 4.206 1.00 97.38 87 CYS A N 1
ATOM 655 C CA . CYS A 1 87 ? -10.102 -2.122 3.410 1.00 97.38 87 CYS A CA 1
ATOM 656 C C . CYS A 1 87 ? -10.985 -3.335 3.077 1.00 97.38 87 CYS A C 1
ATOM 658 O O . CYS A 1 87 ? -11.537 -3.960 3.982 1.00 97.38 87 CYS A O 1
ATOM 660 N N . LYS A 1 88 ? -11.044 -3.744 1.801 1.00 97.69 88 LYS A N 1
ATOM 661 C CA . LYS A 1 88 ? -11.850 -4.900 1.358 1.00 97.69 88 LYS A CA 1
ATOM 662 C C . LYS A 1 88 ? -11.479 -6.219 2.044 1.00 97.69 88 LYS A C 1
ATOM 664 O O . LYS A 1 88 ? -12.257 -7.168 2.034 1.00 97.69 88 LYS A O 1
ATOM 669 N N . PHE A 1 89 ? -10.261 -6.302 2.580 1.00 97.31 89 PHE A N 1
ATOM 670 C CA . PHE A 1 89 ? -9.752 -7.486 3.264 1.00 97.31 89 PHE A CA 1
ATOM 671 C C . PHE A 1 89 ? -9.991 -7.457 4.775 1.00 97.31 89 PHE A C 1
ATOM 673 O O . PHE A 1 89 ? -9.555 -8.377 5.462 1.00 97.31 89 PHE A O 1
ATOM 680 N N . LEU A 1 90 ? -10.634 -6.422 5.319 1.00 95.94 90 LEU A N 1
ATOM 681 C CA . LEU A 1 90 ? -11.053 -6.405 6.715 1.00 95.94 90 LEU A CA 1
ATOM 682 C C . LEU A 1 90 ? -12.413 -7.107 6.838 1.00 95.94 90 LEU A C 1
ATOM 684 O O . LEU A 1 90 ? -13.422 -6.609 6.354 1.00 95.94 90 LEU A O 1
ATOM 688 N N . GLN A 1 91 ? -12.425 -8.278 7.472 1.00 94.19 91 GLN A N 1
ATOM 689 C CA . GLN A 1 91 ? -13.603 -9.119 7.690 1.00 94.19 91 GLN A CA 1
ATOM 690 C C . GLN A 1 91 ? -13.673 -9.500 9.168 1.00 94.19 91 GLN A C 1
ATOM 692 O O . GLN A 1 91 ? -12.686 -9.975 9.727 1.00 94.19 91 GLN A O 1
ATOM 697 N N . ASP A 1 92 ? -14.810 -9.250 9.819 1.00 91.19 92 ASP A N 1
ATOM 698 C CA . ASP A 1 92 ? -15.022 -9.534 11.248 1.00 91.19 92 ASP A CA 1
ATOM 699 C C . ASP A 1 92 ? -13.905 -8.974 12.154 1.00 91.19 92 ASP A C 1
ATOM 701 O O . ASP A 1 92 ? -13.412 -9.627 13.076 1.00 91.19 92 ASP A O 1
ATOM 705 N N . GLY A 1 93 ? -13.437 -7.759 11.840 1.00 88.94 93 GLY A N 1
ATOM 706 C CA . GLY A 1 93 ? -12.348 -7.092 12.562 1.00 88.94 93 GLY A CA 1
ATOM 707 C C . GLY A 1 93 ? -10.956 -7.697 12.330 1.00 88.94 93 GLY A C 1
ATOM 708 O O . GLY A 1 93 ? -10.001 -7.311 13.002 1.00 88.94 93 GLY A O 1
ATOM 709 N N . ARG A 1 94 ? -10.807 -8.638 11.389 1.00 91.00 94 ARG A N 1
ATOM 710 C CA . ARG A 1 94 ? -9.545 -9.320 11.073 1.00 91.00 94 ARG A CA 1
ATOM 711 C C . ARG A 1 94 ? -9.193 -9.215 9.595 1.00 91.00 94 ARG A C 1
ATOM 713 O O . ARG A 1 94 ? -10.048 -9.147 8.722 1.00 91.00 94 ARG A O 1
ATOM 720 N N . CYS A 1 95 ? -7.898 -9.222 9.296 1.00 93.25 95 CYS A N 1
ATOM 721 C CA . CYS A 1 95 ? -7.430 -9.216 7.913 1.00 93.25 95 CYS A CA 1
ATOM 722 C C . CYS A 1 95 ? -7.556 -10.624 7.302 1.00 93.25 95 CYS A C 1
ATOM 724 O O . CYS A 1 95 ? -6.856 -11.543 7.730 1.00 93.25 95 CYS A O 1
ATOM 726 N N . SER A 1 96 ? -8.392 -10.792 6.278 1.00 95.56 96 SER A N 1
ATOM 727 C CA . SER A 1 96 ? -8.608 -12.077 5.595 1.00 95.56 96 SER A CA 1
ATOM 728 C C . SER A 1 96 ? -7.369 -12.573 4.843 1.00 95.56 96 SER A C 1
ATOM 730 O O . SER A 1 96 ? -7.172 -13.775 4.697 1.00 95.56 96 SER A O 1
ATOM 732 N N . ILE A 1 97 ? -6.478 -11.658 4.450 1.00 95.56 97 ILE A N 1
ATOM 733 C CA . ILE A 1 97 ? -5.193 -11.964 3.806 1.00 95.56 97 ILE A CA 1
ATOM 734 C C . ILE A 1 97 ? -3.999 -11.801 4.753 1.00 95.56 97 ILE A C 1
ATOM 736 O O . ILE A 1 97 ? -2.880 -11.586 4.288 1.00 95.56 97 ILE A O 1
ATOM 740 N N . HIS A 1 98 ? -4.200 -11.870 6.078 1.00 93.19 98 HIS A N 1
ATOM 741 C CA . HIS A 1 98 ? -3.171 -11.521 7.067 1.00 93.19 98 HIS A CA 1
ATOM 742 C C . HIS A 1 98 ? -1.812 -12.169 6.760 1.00 93.19 98 HIS A C 1
ATOM 744 O O . HIS A 1 98 ? -0.801 -11.474 6.723 1.00 93.19 98 HIS A O 1
ATOM 750 N N . ALA A 1 99 ? -1.771 -13.465 6.435 1.00 92.56 99 ALA A N 1
ATOM 751 C CA . ALA A 1 99 ? -0.532 -14.189 6.124 1.00 92.56 99 ALA A CA 1
ATOM 752 C C . ALA A 1 99 ? 0.310 -13.542 5.002 1.00 92.56 99 ALA A C 1
ATOM 754 O O . ALA A 1 99 ? 1.543 -13.573 5.045 1.00 92.56 99 ALA A O 1
ATOM 755 N N . VAL A 1 100 ? -0.346 -12.902 4.035 1.00 95.06 100 VAL A N 1
ATOM 756 C CA . VAL A 1 100 ? 0.269 -12.240 2.878 1.00 95.06 100 VAL A CA 1
ATOM 757 C C . VAL A 1 100 ? 0.001 -10.737 2.842 1.00 95.06 100 VAL A C 1
ATOM 759 O O . VAL A 1 100 ? 0.099 -10.131 1.780 1.00 95.06 100 VAL A O 1
ATOM 762 N N . SER A 1 101 ? -0.320 -10.127 3.986 1.00 94.88 101 SER A N 1
ATOM 763 C CA . SER A 1 101 ? -0.682 -8.713 4.041 1.00 94.88 101 SER A CA 1
ATOM 764 C C . SER A 1 101 ? 0.407 -7.809 3.438 1.00 94.88 101 SER A C 1
ATOM 766 O O . SER A 1 101 ? 1.601 -8.145 3.559 1.00 94.88 101 SER A O 1
ATOM 768 N N . PRO A 1 102 ? 0.001 -6.665 2.850 1.00 96.00 102 PRO A N 1
ATOM 769 C CA . PRO A 1 102 ? 0.910 -5.694 2.248 1.00 96.00 102 PRO A CA 1
ATOM 770 C C . PRO A 1 102 ? 2.014 -5.237 3.194 1.00 96.00 102 PRO A C 1
ATOM 772 O O . PRO A 1 102 ? 1.842 -5.286 4.417 1.00 96.00 102 PRO A O 1
ATOM 775 N N . PHE A 1 103 ? 3.109 -4.728 2.630 1.00 97.25 103 PHE A N 1
ATOM 776 C CA . PHE A 1 103 ? 4.243 -4.189 3.374 1.00 97.25 103 PHE A CA 1
ATOM 777 C C . PHE A 1 103 ? 3.815 -3.257 4.513 1.00 97.25 103 PHE A C 1
ATOM 779 O O . PHE A 1 103 ? 4.153 -3.516 5.668 1.00 97.25 103 PHE A O 1
ATOM 786 N N . GLY A 1 104 ? 3.019 -2.226 4.211 1.00 95.12 104 GLY A N 1
ATOM 787 C CA . GLY A 1 104 ? 2.601 -1.233 5.202 1.00 95.12 104 GLY A CA 1
ATOM 788 C C . GLY A 1 104 ? 1.797 -1.833 6.359 1.00 95.12 104 GLY A C 1
ATOM 789 O O . GLY A 1 104 ? 1.921 -1.384 7.485 1.00 95.12 104 GLY A O 1
ATOM 790 N N . CYS A 1 105 ? 1.027 -2.895 6.120 1.00 93.88 105 CYS A N 1
ATOM 791 C CA . CYS A 1 105 ? 0.280 -3.582 7.179 1.00 93.88 105 CYS A CA 1
ATOM 792 C C . CYS A 1 105 ? 1.121 -4.612 7.944 1.00 93.88 105 CYS A C 1
ATOM 794 O O . CYS A 1 105 ? 0.752 -5.029 9.036 1.00 93.88 105 CYS A O 1
ATOM 796 N N . ALA A 1 106 ? 2.193 -5.110 7.334 1.00 94.56 106 ALA A N 1
ATOM 797 C CA . ALA A 1 106 ? 2.973 -6.218 7.867 1.00 94.56 106 ALA A CA 1
ATOM 798 C C . ALA A 1 106 ? 4.236 -5.778 8.602 1.00 94.56 106 ALA A C 1
ATOM 800 O O . ALA A 1 106 ? 4.744 -6.528 9.431 1.00 94.56 106 ALA A O 1
ATOM 801 N N . PHE A 1 107 ? 4.792 -4.623 8.251 1.00 95.81 107 PHE A N 1
ATOM 802 C CA . PHE A 1 107 ? 6.075 -4.170 8.776 1.00 95.81 107 PHE A CA 1
ATOM 803 C C . PHE A 1 107 ? 5.984 -2.835 9.503 1.00 95.81 107 PHE A C 1
ATOM 805 O O . PHE A 1 107 ? 6.920 -2.519 10.231 1.00 95.81 107 PHE A O 1
ATOM 812 N N . ILE A 1 108 ? 4.881 -2.099 9.380 1.00 94.62 108 ILE A N 1
ATOM 813 C CA . ILE A 1 108 ? 4.662 -0.834 10.084 1.00 94.62 108 ILE A CA 1
ATOM 814 C C . ILE A 1 108 ? 3.549 -1.022 11.118 1.00 94.62 108 ILE A C 1
ATOM 816 O O . ILE A 1 108 ? 2.537 -1.664 10.838 1.00 94.62 108 ILE A O 1
ATOM 820 N N . ASP A 1 109 ? 3.743 -0.485 12.323 1.00 92.75 109 ASP A N 1
ATOM 821 C CA . ASP A 1 109 ? 2.719 -0.457 13.368 1.00 92.75 109 ASP A CA 1
ATOM 822 C C . ASP A 1 109 ? 2.770 0.849 14.176 1.00 92.75 109 ASP A C 1
ATOM 824 O O . ASP A 1 109 ? 3.754 1.587 14.138 1.00 92.75 109 ASP A O 1
ATOM 828 N N . ALA A 1 110 ? 1.687 1.145 14.897 1.00 91.19 110 ALA A N 1
ATOM 829 C CA . ALA A 1 110 ? 1.480 2.435 15.554 1.00 91.19 110 ALA A CA 1
ATOM 830 C C . ALA A 1 110 ? 2.355 2.688 16.800 1.00 91.19 110 ALA A C 1
ATOM 832 O O . ALA A 1 110 ? 2.242 3.753 17.408 1.00 91.19 110 ALA A O 1
ATOM 833 N N . HIS A 1 111 ? 3.179 1.721 17.215 1.00 91.50 111 HIS A N 1
ATOM 834 C CA . HIS A 1 111 ? 4.051 1.821 18.392 1.00 91.50 111 HIS A CA 1
ATOM 835 C C . HIS A 1 111 ? 5.518 2.022 18.013 1.00 91.50 111 HIS A C 1
ATOM 837 O O . HIS A 1 111 ? 6.362 2.186 18.894 1.00 91.50 111 HIS A O 1
ATOM 843 N N . GLN A 1 112 ? 5.833 1.995 16.719 1.00 93.25 112 GLN A N 1
ATOM 844 C CA . GLN A 1 112 ? 7.169 2.295 16.227 1.00 93.25 112 GLN A CA 1
ATOM 845 C C . GLN A 1 112 ? 7.510 3.761 16.505 1.00 93.25 112 GLN A C 1
ATOM 847 O O . GLN A 1 112 ? 6.660 4.644 16.402 1.00 93.25 112 GLN A O 1
ATOM 852 N N . SER A 1 113 ? 8.768 4.019 16.863 1.00 95.56 113 SER A N 1
ATOM 853 C CA . SER A 1 113 ? 9.285 5.386 16.890 1.00 95.56 113 SER A CA 1
ATOM 854 C C . SER A 1 113 ? 9.358 5.946 15.471 1.00 95.56 113 SER A C 1
ATOM 856 O O . SER A 1 113 ? 9.459 5.184 14.506 1.00 95.56 113 SER A O 1
ATOM 858 N N . ASP A 1 114 ? 9.403 7.271 15.340 1.00 94.88 114 ASP A N 1
ATOM 859 C CA . ASP A 1 114 ? 9.573 7.928 14.038 1.00 94.88 114 ASP A CA 1
ATOM 860 C C . ASP A 1 114 ? 10.826 7.426 13.302 1.00 94.88 114 ASP A C 1
ATOM 862 O O . ASP A 1 114 ? 10.801 7.218 12.090 1.00 94.88 114 ASP A O 1
ATOM 866 N N . THR A 1 115 ? 11.910 7.152 14.039 1.00 96.62 115 THR A N 1
ATOM 867 C CA . THR A 1 115 ? 13.145 6.579 13.487 1.00 96.62 115 THR A CA 1
ATOM 868 C C . THR A 1 115 ? 12.921 5.182 12.908 1.00 96.62 115 THR A C 1
ATOM 870 O O . THR A 1 115 ? 13.360 4.906 11.794 1.00 96.62 115 THR A O 1
ATOM 873 N N . GLU A 1 116 ? 12.236 4.294 13.634 1.00 96.44 116 GLU A N 1
ATOM 874 C CA . GLU A 1 116 ? 11.962 2.930 13.163 1.00 96.44 116 GLU A CA 1
ATOM 875 C C . GLU A 1 116 ? 10.995 2.941 11.970 1.00 96.44 116 GLU A C 1
ATOM 877 O O . GLU A 1 116 ? 11.217 2.248 10.976 1.00 96.44 116 GLU A O 1
ATOM 882 N N . PHE A 1 117 ? 9.960 3.784 12.030 1.00 95.12 117 PHE A N 1
ATOM 883 C CA . PHE A 1 117 ? 9.040 4.007 10.919 1.00 95.12 117 PHE A CA 1
ATOM 884 C C . PHE A 1 117 ? 9.783 4.484 9.662 1.00 95.12 117 PHE A C 1
ATOM 886 O O . PHE A 1 117 ? 9.554 3.952 8.572 1.00 95.12 117 PHE A O 1
ATOM 893 N N . ALA A 1 118 ? 10.691 5.454 9.805 1.00 95.06 118 ALA A N 1
ATOM 894 C CA . ALA A 1 118 ? 11.477 5.990 8.699 1.00 95.06 118 ALA A CA 1
ATOM 895 C C . ALA A 1 118 ? 12.391 4.924 8.080 1.00 95.06 118 ALA A C 1
ATOM 897 O O . ALA A 1 118 ? 12.401 4.778 6.861 1.00 95.06 118 ALA A O 1
ATOM 898 N N . LEU A 1 119 ? 13.092 4.129 8.899 1.00 96.12 119 LEU A N 1
ATOM 899 C CA . LEU A 1 119 ? 13.956 3.040 8.423 1.00 96.12 119 LEU A CA 1
ATOM 900 C C . LEU A 1 119 ? 13.187 2.013 7.583 1.00 96.12 119 LEU A C 1
ATOM 902 O O . LEU A 1 119 ? 13.652 1.588 6.525 1.00 96.12 119 LEU A O 1
ATOM 906 N N . ARG A 1 120 ? 11.994 1.620 8.037 1.00 97.12 120 ARG A N 1
ATOM 907 C CA . ARG A 1 120 ? 11.155 0.648 7.324 1.00 97.12 120 ARG A CA 1
ATOM 908 C C . ARG A 1 120 ? 10.542 1.234 6.063 1.00 97.12 120 ARG A C 1
ATOM 910 O O . ARG A 1 120 ? 10.528 0.577 5.024 1.00 97.12 120 ARG A O 1
ATOM 917 N N . SER A 1 121 ? 10.059 2.469 6.144 1.00 95.81 121 SER A N 1
ATOM 918 C CA . SER A 1 121 ? 9.488 3.174 4.997 1.00 95.81 121 SER A CA 1
ATOM 919 C C . SER A 1 121 ? 10.531 3.386 3.902 1.00 95.81 121 SER A C 1
ATOM 921 O O . SER A 1 121 ? 10.234 3.152 2.736 1.00 95.81 121 SER A O 1
ATOM 923 N N . ASP A 1 122 ? 11.772 3.717 4.263 1.00 95.50 122 ASP A N 1
ATOM 924 C CA . ASP A 1 122 ? 12.868 3.869 3.306 1.00 95.50 122 ASP A CA 1
ATOM 925 C C . ASP A 1 122 ? 13.158 2.566 2.541 1.00 95.50 122 ASP A C 1
ATOM 927 O O . ASP A 1 122 ? 13.369 2.580 1.329 1.00 95.50 122 ASP A O 1
ATOM 931 N N . ALA A 1 123 ? 13.069 1.408 3.202 1.00 96.44 123 ALA A N 1
ATOM 932 C CA . ALA A 1 123 ? 13.212 0.124 2.519 1.00 96.44 123 ALA A CA 1
ATOM 933 C C . ALA A 1 123 ? 12.096 -0.137 1.490 1.00 96.44 123 ALA A C 1
ATOM 935 O O . ALA A 1 123 ? 12.380 -0.627 0.393 1.00 96.44 123 ALA A O 1
ATOM 936 N N . LEU A 1 124 ? 10.848 0.235 1.803 1.00 97.00 124 LEU A N 1
ATOM 937 C CA . LEU A 1 124 ? 9.759 0.218 0.823 1.00 97.00 124 LEU A CA 1
ATOM 938 C C . LEU A 1 124 ? 10.054 1.183 -0.332 1.00 97.00 124 LEU A C 1
ATOM 940 O O . LEU A 1 124 ? 9.906 0.810 -1.493 1.00 97.00 124 LEU A O 1
ATOM 944 N N . TYR A 1 125 ? 10.489 2.405 -0.032 1.00 96.56 125 TYR A N 1
ATOM 945 C CA . TYR A 1 125 ? 10.737 3.439 -1.035 1.00 96.56 125 TYR A CA 1
ATOM 946 C C . TYR A 1 125 ? 11.836 3.046 -2.017 1.00 96.56 125 TYR A C 1
ATOM 948 O O . TYR A 1 125 ? 11.649 3.205 -3.222 1.00 96.56 125 TYR A O 1
ATOM 956 N N . ARG A 1 126 ? 12.930 2.450 -1.533 1.00 95.62 126 ARG A N 1
ATOM 957 C CA . ARG A 1 126 ? 13.984 1.888 -2.391 1.00 95.62 126 ARG A CA 1
ATOM 958 C C . ARG A 1 126 ? 13.429 0.819 -3.331 1.00 95.62 126 ARG A C 1
ATOM 960 O O . ARG A 1 126 ? 13.654 0.897 -4.532 1.00 95.62 126 ARG A O 1
ATOM 967 N N . ALA A 1 127 ? 12.623 -0.112 -2.817 1.00 97.06 127 ALA A N 1
ATOM 968 C CA . ALA A 1 127 ? 12.019 -1.159 -3.641 1.00 97.06 127 ALA A CA 1
ATOM 969 C C . ALA A 1 127 ? 11.079 -0.596 -4.724 1.00 97.06 127 ALA A C 1
ATOM 971 O O . ALA A 1 127 ? 11.082 -1.072 -5.858 1.00 97.06 127 ALA A O 1
ATOM 972 N N . LEU A 1 128 ? 10.287 0.428 -4.390 1.00 97.62 128 LEU A N 1
ATOM 973 C CA . LEU A 1 128 ? 9.415 1.113 -5.349 1.00 97.62 128 LEU A CA 1
ATOM 974 C C . LEU A 1 128 ? 10.212 1.887 -6.403 1.00 97.62 128 LEU A C 1
ATOM 976 O O . LEU A 1 128 ? 9.848 1.882 -7.577 1.00 97.62 128 LEU A O 1
ATOM 980 N N . TYR A 1 129 ? 11.292 2.549 -5.990 1.00 96.25 129 TYR A N 1
ATOM 981 C CA . TYR A 1 129 ? 12.180 3.280 -6.887 1.00 96.25 129 TYR A CA 1
ATOM 982 C C . TYR A 1 129 ? 12.875 2.338 -7.879 1.00 96.25 129 TYR A C 1
ATOM 984 O O . TYR A 1 129 ? 12.903 2.623 -9.077 1.00 96.25 129 TYR A O 1
ATOM 992 N N . ASP A 1 130 ? 13.364 1.192 -7.403 1.00 96.12 130 ASP A N 1
ATOM 993 C CA . ASP A 1 130 ? 13.991 0.167 -8.239 1.00 96.12 130 ASP A CA 1
ATOM 994 C C . ASP A 1 130 ? 13.002 -0.423 -9.257 1.00 96.12 130 ASP A C 1
ATOM 996 O O . ASP A 1 130 ? 13.326 -0.495 -10.445 1.00 96.12 130 ASP A O 1
ATOM 1000 N N . ASP A 1 131 ? 11.777 -0.776 -8.837 1.00 97.94 131 ASP A N 1
ATOM 1001 C CA . ASP A 1 131 ? 10.732 -1.251 -9.761 1.00 97.94 131 ASP A CA 1
ATOM 1002 C C . ASP A 1 131 ? 10.388 -0.180 -10.806 1.00 97.94 131 ASP A C 1
ATOM 1004 O O . ASP A 1 131 ? 10.337 -0.472 -12.001 1.00 97.94 131 ASP A O 1
ATOM 1008 N N . MET A 1 132 ? 10.242 1.081 -10.393 1.00 96.25 132 MET A N 1
ATOM 1009 C CA . MET A 1 132 ? 9.933 2.181 -11.305 1.00 96.25 132 MET A CA 1
ATOM 1010 C C . MET A 1 132 ? 11.038 2.413 -12.347 1.00 96.25 132 MET A C 1
ATOM 1012 O O . MET A 1 132 ? 10.736 2.561 -13.533 1.00 96.25 132 MET A O 1
ATOM 1016 N N . ASN A 1 133 ? 12.311 2.400 -11.942 1.00 95.56 133 ASN A N 1
ATOM 1017 C CA . ASN A 1 133 ? 13.440 2.535 -12.871 1.00 95.56 133 ASN A CA 1
ATOM 1018 C C . ASN A 1 133 ? 13.531 1.361 -13.847 1.00 95.56 133 ASN A C 1
ATOM 1020 O O . ASN A 1 133 ? 13.882 1.549 -15.010 1.00 95.56 133 ASN A O 1
ATOM 1024 N N . ALA A 1 134 ? 13.190 0.159 -13.385 1.00 97.62 134 ALA A N 1
ATOM 1025 C CA . ALA A 1 134 ? 13.160 -1.040 -14.209 1.00 97.62 134 ALA A CA 1
ATOM 1026 C C . ALA A 1 134 ? 11.903 -1.147 -15.092 1.00 97.62 134 ALA A C 1
ATOM 1028 O O . ALA A 1 134 ? 11.799 -2.099 -15.864 1.00 97.62 134 ALA A O 1
ATOM 1029 N N . GLN A 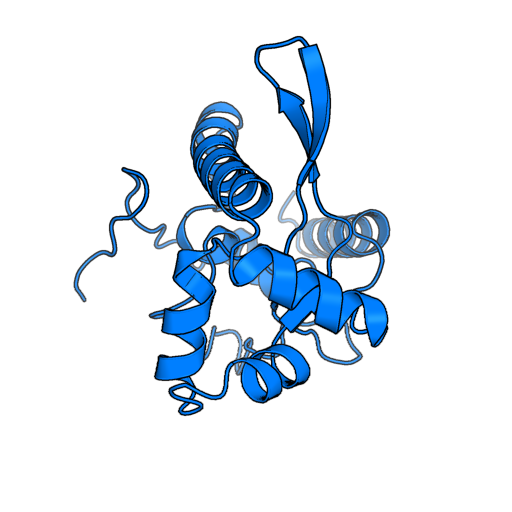1 135 ? 10.947 -0.212 -14.977 1.00 97.44 135 GLN A N 1
ATOM 1030 C CA . GLN A 1 135 ? 9.611 -0.331 -15.575 1.00 97.44 135 GLN A CA 1
ATOM 1031 C C . GLN A 1 135 ? 8.954 -1.673 -15.212 1.00 97.44 135 GLN A C 1
ATOM 1033 O O . GLN A 1 135 ? 8.418 -2.381 -16.066 1.00 97.44 135 GLN A O 1
ATOM 1038 N N . GLY A 1 136 ? 9.054 -2.044 -13.935 1.00 97.88 136 GLY A N 1
ATOM 1039 C CA . GLY A 1 136 ? 8.617 -3.318 -13.390 1.00 97.88 136 GLY A CA 1
ATOM 1040 C C . GLY A 1 136 ? 7.102 -3.513 -13.379 1.00 97.88 136 GLY A C 1
ATOM 1041 O O . GLY A 1 136 ? 6.298 -2.649 -13.735 1.00 97.88 136 GLY A O 1
ATOM 1042 N N . LYS A 1 137 ? 6.682 -4.712 -12.967 1.00 97.50 137 LYS A N 1
ATOM 1043 C CA . LYS A 1 137 ? 5.258 -5.080 -12.956 1.00 97.50 137 LYS A CA 1
ATOM 1044 C C . LYS A 1 137 ? 4.450 -4.214 -11.997 1.00 97.50 137 LYS A C 1
ATOM 1046 O O . LYS A 1 137 ? 3.272 -3.977 -12.263 1.00 97.50 137 LYS A O 1
ATOM 1051 N N . TYR A 1 138 ? 5.046 -3.755 -10.895 1.00 98.44 138 TYR A N 1
ATOM 1052 C CA . TYR A 1 138 ? 4.328 -2.929 -9.934 1.00 98.44 138 TYR A CA 1
ATOM 1053 C C . TYR A 1 138 ? 3.956 -1.587 -10.543 1.00 98.44 138 TYR A C 1
ATOM 1055 O O . TYR A 1 138 ? 2.789 -1.192 -10.501 1.00 98.44 138 TYR A O 1
ATOM 1063 N N . VAL A 1 139 ? 4.922 -0.915 -11.168 1.00 98.19 139 VAL A N 1
ATOM 1064 C CA . VAL A 1 139 ? 4.670 0.388 -11.768 1.00 98.19 139 VAL A CA 1
ATOM 1065 C C . VAL A 1 139 ? 3.701 0.303 -12.952 1.00 98.19 139 VAL A C 1
ATOM 10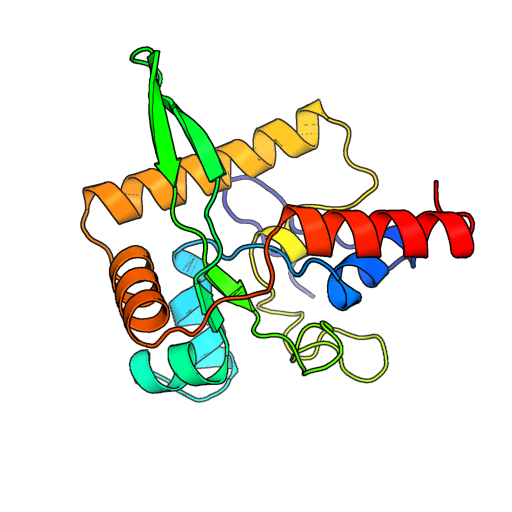67 O O . VAL A 1 139 ? 2.803 1.137 -13.058 1.00 98.19 139 VAL A O 1
ATOM 1070 N N . GLN A 1 140 ? 3.800 -0.745 -13.775 1.00 98.19 140 GLN A N 1
ATOM 1071 C CA . GLN A 1 140 ? 2.851 -0.995 -14.868 1.00 98.19 140 GLN A CA 1
ATOM 1072 C C . GLN A 1 140 ? 1.428 -1.243 -14.347 1.00 98.19 140 GLN A C 1
ATOM 1074 O O . GLN A 1 140 ? 0.461 -0.727 -14.903 1.00 98.19 140 GLN A O 1
ATOM 1079 N N . THR A 1 141 ? 1.299 -1.999 -13.250 1.00 98.56 141 THR A N 1
ATOM 1080 C CA . THR A 1 141 ? 0.006 -2.249 -12.595 1.00 98.56 141 THR A CA 1
ATOM 1081 C C . THR A 1 141 ? -0.603 -0.945 -12.090 1.00 98.56 141 THR A C 1
ATOM 1083 O O . THR A 1 141 ? -1.782 -0.686 -12.310 1.00 98.56 141 THR A O 1
ATOM 1086 N N . TRP A 1 142 ? 0.202 -0.091 -11.455 1.00 98.62 142 TRP A N 1
ATOM 1087 C CA . TRP A 1 142 ? -0.255 1.225 -11.017 1.00 98.62 142 TRP A CA 1
ATOM 1088 C C . TRP A 1 142 ? -0.752 2.078 -12.188 1.00 98.62 142 TRP A C 1
ATOM 1090 O O . TRP A 1 142 ? -1.823 2.671 -12.091 1.00 98.62 142 TRP A O 1
ATOM 1100 N N . GLU A 1 143 ? -0.015 2.121 -13.301 1.00 98.19 143 GLU A N 1
ATOM 1101 C CA . GLU A 1 143 ? -0.400 2.901 -14.484 1.00 98.19 143 GLU A CA 1
ATOM 1102 C C . GLU A 1 143 ? -1.703 2.405 -15.118 1.00 98.19 143 GLU A C 1
ATOM 1104 O O . GLU A 1 143 ? -2.518 3.225 -15.543 1.00 98.19 143 GLU A O 1
ATOM 1109 N N . ASP A 1 144 ? -1.920 1.087 -15.156 1.00 98.38 144 ASP A N 1
ATOM 1110 C CA . ASP A 1 144 ? -3.172 0.496 -15.632 1.00 98.38 144 ASP A CA 1
ATOM 1111 C C . ASP A 1 144 ? -4.356 0.930 -14.762 1.00 98.38 144 ASP A C 1
ATOM 1113 O O . ASP A 1 144 ? -5.304 1.540 -15.258 1.00 98.38 144 ASP A O 1
ATOM 1117 N N . LEU A 1 145 ? -4.266 0.716 -13.447 1.00 98.69 145 LEU A N 1
ATOM 1118 C CA . LEU A 1 145 ? -5.321 1.102 -12.505 1.00 98.69 145 LEU A CA 1
ATOM 1119 C C . LEU A 1 145 ? -5.599 2.607 -12.550 1.00 98.69 145 LEU A C 1
ATOM 1121 O O . LEU A 1 145 ? -6.753 3.031 -12.584 1.00 98.69 145 LEU A O 1
ATOM 1125 N N . HIS A 1 146 ? -4.546 3.422 -12.621 1.00 98.12 146 HIS A N 1
ATOM 1126 C CA . HIS A 1 146 ? -4.668 4.871 -12.719 1.00 98.12 146 HIS A CA 1
ATOM 1127 C C . HIS A 1 146 ? -5.397 5.310 -13.996 1.00 98.12 146 HIS A C 1
ATOM 1129 O O . HIS A 1 146 ? -6.213 6.234 -13.942 1.00 98.12 146 HIS A O 1
ATOM 1135 N N . ARG A 1 147 ? -5.130 4.654 -15.134 1.00 97.94 147 ARG A N 1
ATOM 1136 C CA . ARG A 1 147 ? -5.799 4.912 -16.422 1.00 97.94 147 ARG A CA 1
ATOM 1137 C C . ARG A 1 147 ? -7.282 4.537 -16.393 1.00 97.94 147 ARG A C 1
ATOM 1139 O O . ARG A 1 147 ? -8.076 5.174 -17.075 1.00 97.94 147 ARG A O 1
ATOM 1146 N N . HIS A 1 148 ? -7.639 3.536 -15.594 1.00 98.06 148 HIS A N 1
ATOM 1147 C CA . HIS A 1 148 ? -9.013 3.079 -15.383 1.00 98.06 148 HIS A CA 1
ATOM 1148 C C . HIS A 1 148 ? -9.743 3.796 -14.236 1.00 98.06 148 HIS A C 1
ATOM 1150 O O . HIS A 1 148 ? -10.830 3.375 -13.857 1.00 98.06 148 HIS A O 1
ATOM 1156 N N . ASP A 1 149 ? -9.156 4.867 -13.693 1.00 97.56 149 ASP A N 1
ATOM 1157 C CA . ASP A 1 149 ? -9.699 5.644 -12.571 1.00 97.56 149 ASP A CA 1
ATOM 1158 C C . ASP A 1 149 ? -9.951 4.822 -11.290 1.00 97.56 149 ASP A C 1
ATOM 1160 O O . ASP A 1 149 ? -10.753 5.172 -10.429 1.00 97.56 149 ASP A O 1
ATOM 1164 N N . LEU A 1 150 ? -9.208 3.724 -11.122 1.00 98.25 150 LEU A N 1
ATOM 1165 C CA . LEU A 1 150 ? -9.236 2.894 -9.921 1.00 98.25 150 LEU A CA 1
ATOM 1166 C C . LEU A 1 150 ? -8.276 3.477 -8.883 1.00 98.25 150 LEU A C 1
ATOM 1168 O O . LEU A 1 150 ? -7.114 3.074 -8.771 1.00 98.25 150 LEU A O 1
ATOM 1172 N N . ARG A 1 151 ? -8.761 4.479 -8.149 1.00 97.25 151 ARG A N 1
ATOM 1173 C CA . ARG A 1 151 ? -7.987 5.280 -7.191 1.00 97.25 151 ARG A CA 1
ATOM 1174 C C . ARG A 1 151 ? -8.715 5.346 -5.846 1.00 97.25 151 ARG A C 1
ATOM 1176 O O . ARG A 1 151 ? -9.944 5.363 -5.830 1.00 97.25 151 ARG A O 1
ATOM 1183 N N . PRO A 1 152 ? -7.998 5.381 -4.711 1.00 95.94 152 PRO A N 1
ATOM 1184 C CA . PRO A 1 152 ? -8.639 5.658 -3.434 1.00 95.94 152 PRO A CA 1
ATOM 1185 C C . PRO A 1 152 ? -9.001 7.146 -3.341 1.00 95.94 152 PRO A C 1
ATOM 1187 O O . PRO A 1 152 ? -8.480 7.969 -4.097 1.00 95.94 152 PRO A O 1
ATOM 1190 N N . ALA A 1 153 ? -9.815 7.505 -2.346 1.00 94.56 153 ALA A N 1
ATOM 1191 C CA . ALA A 1 153 ? -9.931 8.900 -1.928 1.00 94.56 153 ALA A CA 1
ATOM 1192 C C . ALA A 1 153 ? -8.536 9.493 -1.605 1.00 94.56 153 ALA A C 1
ATOM 1194 O O . ALA A 1 153 ? -7.632 8.737 -1.203 1.00 94.56 153 ALA A O 1
ATOM 1195 N N . PRO A 1 154 ? -8.347 10.820 -1.747 1.00 94.50 154 PRO A N 1
ATOM 1196 C CA . PRO A 1 154 ? -7.077 11.478 -1.460 1.00 94.50 154 PRO A CA 1
ATOM 1197 C C . PRO A 1 154 ? -6.497 11.074 -0.103 1.00 94.50 154 PRO A C 1
ATOM 1199 O O . PRO A 1 154 ? -7.223 10.859 0.874 1.00 94.50 154 PRO A O 1
ATOM 1202 N N . LEU A 1 155 ? -5.171 10.942 -0.020 1.00 92.75 155 LEU A N 1
ATOM 1203 C CA . LEU A 1 155 ? -4.516 10.499 1.213 1.00 92.75 155 LEU A CA 1
ATOM 1204 C C . LEU A 1 155 ? -4.780 11.465 2.375 1.00 92.75 155 LEU A C 1
ATOM 1206 O O . LEU A 1 155 ? -4.926 11.012 3.511 1.00 92.75 155 LEU A O 1
ATOM 1210 N N . ALA A 1 156 ? -4.870 12.769 2.098 1.00 94.31 156 ALA A N 1
ATOM 1211 C CA . ALA A 1 156 ? -5.192 13.7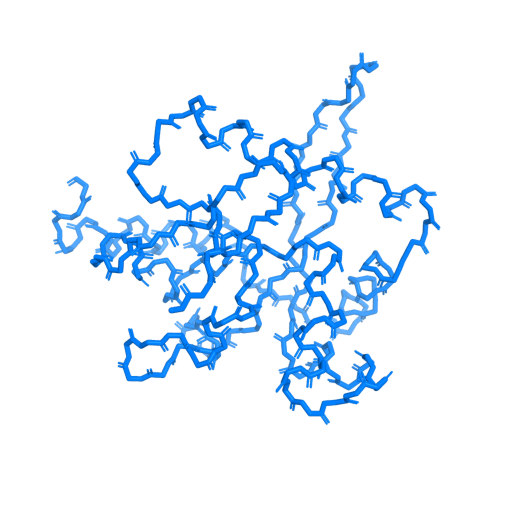82 3.100 1.00 94.31 156 ALA A CA 1
ATOM 1212 C C . ALA A 1 156 ? -6.556 13.516 3.755 1.00 94.31 156 ALA A C 1
ATOM 1214 O O . ALA A 1 156 ? -6.649 13.496 4.983 1.00 94.31 156 ALA A O 1
ATOM 1215 N N . ASP A 1 157 ? -7.577 13.213 2.951 1.00 95.38 157 ASP A N 1
ATOM 1216 C CA . ASP A 1 157 ? -8.931 12.934 3.437 1.00 95.38 157 ASP A CA 1
ATOM 1217 C C . ASP A 1 157 ? -8.957 11.654 4.274 1.00 95.38 157 ASP A C 1
ATOM 1219 O O . ASP A 1 157 ? -9.461 11.643 5.396 1.00 95.38 157 ASP A O 1
ATOM 1223 N N . ARG A 1 158 ? -8.333 10.580 3.773 1.00 94.75 158 ARG A N 1
ATOM 1224 C CA . ARG A 1 158 ? -8.224 9.303 4.498 1.00 94.75 158 ARG A CA 1
ATOM 1225 C C . ARG A 1 158 ? -7.437 9.424 5.807 1.00 94.75 158 ARG A C 1
ATOM 1227 O O . ARG A 1 158 ? -7.764 8.785 6.803 1.00 94.75 158 ARG A O 1
ATOM 1234 N N . SER A 1 159 ? -6.400 10.256 5.827 1.00 93.88 159 SER A N 1
ATOM 1235 C CA . SER A 1 159 ? -5.622 10.523 7.042 1.00 93.88 159 SER A CA 1
ATOM 1236 C C . SER A 1 159 ? -6.426 11.345 8.046 1.00 93.88 159 SER A C 1
ATOM 1238 O O . SER A 1 159 ? -6.357 11.084 9.246 1.00 93.88 159 SER A O 1
ATOM 1240 N N . ALA A 1 160 ? -7.222 12.307 7.574 1.00 95.69 160 ALA A N 1
ATOM 1241 C CA . ALA A 1 160 ? -8.107 13.093 8.423 1.00 95.69 160 ALA A CA 1
ATOM 1242 C C . ALA A 1 160 ? -9.210 12.228 9.054 1.00 95.69 160 ALA A C 1
ATOM 1244 O O . ALA A 1 160 ? -9.476 12.363 10.251 1.00 95.69 160 ALA A O 1
ATOM 1245 N N . THR A 1 161 ? -9.814 11.303 8.296 1.00 95.50 161 THR A N 1
ATOM 1246 C CA . THR A 1 161 ? -10.814 10.369 8.843 1.00 95.50 161 THR A CA 1
ATOM 1247 C C . THR A 1 161 ? -10.203 9.440 9.887 1.00 95.50 161 THR A C 1
ATOM 1249 O O . THR A 1 161 ? -10.768 9.317 10.973 1.00 95.50 161 THR A O 1
ATOM 1252 N N . LEU A 1 162 ? -9.012 8.886 9.626 1.00 95.12 162 LEU A N 1
ATOM 1253 C CA . LEU A 1 162 ? -8.262 8.096 10.605 1.00 95.12 162 LEU A CA 1
ATOM 1254 C C . LEU A 1 162 ? -7.993 8.884 11.892 1.00 95.12 162 LEU A C 1
ATOM 1256 O O . LEU A 1 162 ? -8.296 8.407 12.981 1.00 95.12 162 LEU A O 1
ATOM 1260 N N . GLN A 1 163 ? -7.448 10.099 11.788 1.00 95.50 163 GLN A N 1
ATOM 1261 C CA . GLN A 1 163 ? -7.153 10.928 12.961 1.00 95.50 163 GLN A CA 1
ATOM 1262 C C . GLN A 1 163 ? -8.414 11.253 13.767 1.00 95.50 163 GLN A C 1
ATOM 1264 O O . GLN A 1 163 ? -8.382 11.222 14.997 1.00 95.50 163 GLN A O 1
ATOM 1269 N N . SER A 1 164 ? -9.520 11.556 13.084 1.00 96.44 164 SER A N 1
ATOM 1270 C CA . SER A 1 164 ? -10.814 11.800 13.722 1.00 96.44 164 SER A CA 1
ATOM 1271 C C . SER A 1 164 ? -11.287 10.572 14.505 1.00 96.44 164 SER A C 1
ATOM 1273 O O . SER A 1 164 ? -11.595 10.685 15.692 1.00 96.44 164 SER A O 1
ATOM 1275 N N . ALA A 1 165 ? -11.258 9.393 13.878 1.00 95.62 165 ALA A N 1
ATOM 1276 C CA . ALA A 1 165 ? -11.664 8.137 14.500 1.00 95.62 165 ALA A CA 1
ATOM 1277 C C . ALA A 1 165 ? -10.773 7.780 15.701 1.00 95.62 165 ALA A C 1
ATOM 1279 O O . ALA A 1 165 ? -11.268 7.470 16.783 1.00 95.62 165 ALA A O 1
ATOM 1280 N N . MET A 1 166 ? -9.452 7.936 15.565 1.00 95.81 166 MET A N 1
ATOM 1281 C CA . MET A 1 166 ? -8.522 7.697 16.668 1.00 95.81 166 MET A CA 1
ATOM 1282 C C . MET A 1 166 ? -8.781 8.620 17.868 1.00 95.81 166 MET A C 1
ATOM 1284 O O . MET A 1 166 ? -8.691 8.164 19.005 1.00 95.81 166 MET A O 1
ATOM 1288 N N . ARG A 1 167 ? -9.135 9.896 17.648 1.00 96.50 167 ARG A N 1
ATOM 1289 C CA . ARG A 1 167 ? -9.514 10.813 18.741 1.00 96.50 167 ARG A CA 1
ATOM 1290 C C . ARG A 1 167 ? -10.826 10.408 19.404 1.00 96.50 167 ARG A C 1
ATOM 1292 O O . ARG A 1 167 ? -10.921 10.463 20.625 1.00 96.50 167 ARG A O 1
ATOM 1299 N N . GLN A 1 168 ? -11.826 10.010 18.618 1.00 96.62 168 GLN A N 1
ATOM 1300 C CA . GLN A 1 168 ? -13.121 9.558 19.140 1.00 96.62 168 GLN A CA 1
ATOM 1301 C C . GLN A 1 168 ? -12.979 8.314 20.024 1.00 96.62 168 GLN A C 1
ATOM 1303 O O . GLN A 1 168 ? -13.682 8.190 21.023 1.00 96.62 168 GLN A O 1
ATOM 1308 N N . GLU A 1 169 ? -12.040 7.429 19.690 1.00 96.56 169 GLU A N 1
ATOM 1309 C CA . GLU A 1 169 ? -11.754 6.210 20.451 1.00 96.56 169 GLU A CA 1
ATOM 1310 C C . GLU A 1 169 ? -10.698 6.391 21.560 1.00 96.56 169 GLU A C 1
ATOM 1312 O O . GLU A 1 169 ? -10.363 5.426 22.246 1.00 96.56 169 GLU A O 1
ATOM 1317 N N . GLY A 1 170 ? -10.160 7.601 21.761 1.00 94.69 170 GLY A N 1
ATOM 1318 C CA . GLY A 1 170 ? -9.145 7.866 22.791 1.00 94.69 170 GLY A CA 1
ATOM 1319 C C . GLY A 1 170 ? -7.801 7.167 22.542 1.00 94.69 170 GLY A C 1
ATOM 1320 O O . GLY A 1 170 ? -7.125 6.765 23.486 1.00 94.69 170 GLY A O 1
ATOM 1321 N N . LEU A 1 171 ? -7.427 6.986 21.272 1.00 90.62 171 LEU A N 1
ATOM 1322 C CA . LEU A 1 171 ? -6.184 6.334 20.833 1.00 90.62 171 LEU A CA 1
ATOM 1323 C C . LEU A 1 171 ? -5.035 7.327 20.563 1.00 90.62 171 LEU A C 1
ATOM 1325 O O . LEU A 1 171 ? -3.942 6.897 20.175 1.00 90.62 171 LEU A O 1
ATOM 1329 N N . LEU A 1 172 ? -5.296 8.629 20.727 1.00 83.25 172 LEU A N 1
ATOM 1330 C CA . LEU A 1 172 ? -4.366 9.755 20.582 1.00 83.25 172 LEU A CA 1
ATOM 1331 C C . LEU A 1 172 ? -4.374 10.629 21.835 1.00 83.25 172 LEU A C 1
ATOM 1333 O O . LEU A 1 172 ? -5.467 10.786 22.423 1.00 83.25 172 LEU A O 1
#

Radius of gyration: 15.54 Å; chains: 1; bounding box: 39×36×39 Å

pLDDT: mean 94.19, std 6.09, range [49.56, 98.69]

Secondary structure (DSSP, 8-state):
-PPPEETTEEPP---SHHHHTHHHH-PPPPPTTHHHHHHHHTT-TT-HHHHHHHHEEEEEEEEEE-TTS-EEEEEEEEE-B-TTS-BTTEETTEETTGGG--HHHHH--TTS-HHHHHHHHHHHHHHHHHHHHTT-HHHHHHHHHHHTT--PSPHHHHHHHHHHHHHHTT--

Sequence (172 aa):
MTQRTEFGFVRTSCDCRRCSISCEHVPGALAPADLPRMAKHLGYGDDMATFARENLLASEGVEVTTDRGQAVRLRTLVPATLENGQCKFLQDGRCSIHAVSPFGCAFIDAHQSDTEFALRSDALYRALYDDMNAQGKYVQTWEDLHRHDLRPAPLADRSATLQSAMRQEGLL